Protein AF-M6VH12-F1 (afdb_monomer_lite)

Foldseek 3Di:
DDPVVVVVVVVVVVVVVVPDPDDDADDPVVLVVCCVVCVVDDSLRSVQVVCLVQFEAEDQLQLQDPADFAFDDDDPDAQAPDPPVRPPPDDNRSHHQWKWWAQFPRRRDTDIHGGHHDNPHLWYWHQDPVRHTFIDRNNGTRGGIDGHHDDPCPPDDPPDDPDPDDDDD

Organism: NCBI:txid1193059

Radius of gyration: 18.98 Å; chains: 1; bounding box: 43×38×65 Å

pLDDT: mean 79.26, std 18.39, range [38.28, 98.06]

Structure (mmCIF, N/CA/C/O backbone):
data_AF-M6VH12-F1
#
_entry.id   AF-M6VH12-F1
#
loop_
_atom_site.group_PDB
_atom_site.id
_atom_site.type_symbol
_atom_site.label_atom_id
_atom_site.label_alt_id
_atom_site.label_comp_id
_atom_site.label_asym_id
_atom_site.label_entity_id
_atom_site.label_seq_id
_atom_site.pdbx_PDB_ins_code
_atom_site.Cartn_x
_atom_site.Cartn_y
_atom_site.Cartn_z
_atom_site.occupancy
_atom_site.B_iso_or_equiv
_atom_site.auth_seq_id
_atom_site.auth_comp_id
_atom_site.auth_asym_id
_atom_site.auth_atom_id
_atom_site.pdbx_PDB_model_num
ATOM 1 N N . MET A 1 1 ? -8.855 -16.882 5.731 1.00 55.88 1 MET A N 1
ATOM 2 C CA . MET A 1 1 ? -10.061 -16.059 5.493 1.00 55.88 1 MET A CA 1
ATOM 3 C C . MET A 1 1 ? -11.184 -17.008 5.130 1.00 55.88 1 MET A C 1
ATOM 5 O O . MET A 1 1 ? -11.019 -17.754 4.174 1.00 55.88 1 MET A O 1
ATOM 9 N N . THR A 1 2 ? -12.248 -17.083 5.927 1.00 75.38 2 THR A N 1
ATOM 10 C CA . THR A 1 2 ? -13.373 -17.969 5.605 1.00 75.38 2 THR A CA 1
ATOM 11 C C . THR A 1 2 ? -14.287 -17.284 4.592 1.00 75.38 2 THR A C 1
ATOM 13 O O . THR A 1 2 ? -14.327 -16.053 4.504 1.00 75.38 2 THR A O 1
ATOM 16 N N . LEU A 1 3 ? -15.017 -18.082 3.813 1.00 64.75 3 LEU A N 1
ATOM 17 C CA . LEU A 1 3 ? -15.975 -17.590 2.820 1.00 64.75 3 LEU A CA 1
ATOM 18 C C . LEU A 1 3 ? -17.018 -16.657 3.466 1.00 64.75 3 LEU A C 1
ATOM 20 O O . LEU A 1 3 ? -17.399 -15.637 2.903 1.00 64.75 3 LEU A O 1
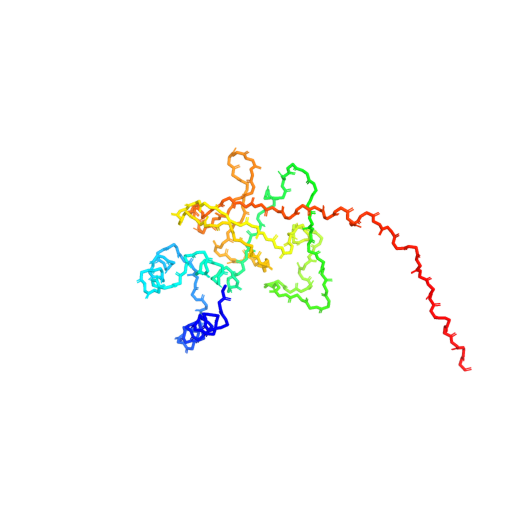ATOM 24 N N . GLU A 1 4 ? -17.401 -16.961 4.702 1.00 70.50 4 GLU A N 1
ATOM 25 C CA . GLU A 1 4 ? -18.339 -16.180 5.504 1.00 70.50 4 GLU A CA 1
ATOM 26 C C . GLU A 1 4 ? -17.799 -14.785 5.867 1.00 70.50 4 GLU A C 1
ATOM 28 O O . GLU A 1 4 ? -18.523 -13.794 5.763 1.00 70.50 4 GLU A O 1
ATOM 33 N N . THR A 1 5 ? -16.506 -14.666 6.201 1.00 71.00 5 THR A N 1
ATOM 34 C CA . THR A 1 5 ? -15.854 -13.362 6.419 1.00 71.00 5 THR A CA 1
ATOM 35 C C . THR A 1 5 ? -15.843 -12.525 5.140 1.00 71.00 5 THR A C 1
ATOM 37 O O . THR A 1 5 ? -16.108 -11.324 5.193 1.00 71.00 5 THR A O 1
ATOM 40 N N . PHE A 1 6 ? -15.588 -13.153 3.987 1.00 73.75 6 PHE A N 1
ATOM 41 C CA . PHE A 1 6 ? -15.604 -12.479 2.688 1.00 73.75 6 PHE A CA 1
ATOM 42 C C . PHE A 1 6 ? -17.006 -11.966 2.325 1.00 73.75 6 PHE A C 1
ATOM 44 O O . PHE A 1 6 ? -17.153 -10.798 1.972 1.00 73.75 6 PHE A O 1
ATOM 51 N N . TYR A 1 7 ? -18.050 -12.787 2.486 1.00 72.75 7 TYR A N 1
ATOM 52 C CA . TYR A 1 7 ? -19.431 -12.366 2.216 1.00 72.75 7 TYR A CA 1
ATOM 53 C C . TYR A 1 7 ? -19.900 -11.247 3.143 1.00 72.75 7 TYR A C 1
ATOM 55 O O . TYR A 1 7 ? -20.577 -10.323 2.694 1.00 72.75 7 TYR A O 1
ATOM 63 N N . LYS A 1 8 ? -19.517 -11.289 4.423 1.00 74.81 8 LYS A N 1
ATOM 64 C CA . LYS A 1 8 ? -19.871 -10.243 5.386 1.00 74.81 8 LYS A CA 1
ATOM 65 C C . LYS A 1 8 ? -19.210 -8.910 5.030 1.00 74.81 8 LYS A C 1
ATOM 67 O O . LYS A 1 8 ? -19.882 -7.883 5.052 1.00 74.81 8 LYS A O 1
ATOM 72 N N . LEU A 1 9 ? -17.935 -8.935 4.629 1.00 71.75 9 LEU A N 1
ATOM 73 C CA . LEU A 1 9 ? -17.232 -7.764 4.098 1.00 71.75 9 LEU A CA 1
ATOM 74 C C . LEU A 1 9 ? -17.907 -7.244 2.826 1.00 71.75 9 LEU A C 1
ATOM 76 O O . LEU A 1 9 ? -18.243 -6.066 2.756 1.00 71.75 9 LEU A O 1
ATOM 80 N N . LEU A 1 10 ? -18.187 -8.119 1.860 1.00 71.19 10 LEU A N 1
ATOM 81 C CA . LEU A 1 10 ? -18.842 -7.742 0.609 1.00 71.19 10 LEU A CA 1
ATOM 82 C C . LEU A 1 10 ? -20.212 -7.085 0.856 1.00 71.19 10 LEU A C 1
ATOM 84 O O . LEU A 1 10 ? -20.500 -6.046 0.274 1.00 71.19 10 LEU A O 1
ATOM 88 N N . GLN A 1 11 ? -21.031 -7.622 1.766 1.00 69.88 11 GLN A N 1
ATOM 89 C CA . GLN A 1 11 ? -22.325 -7.029 2.130 1.00 69.88 11 GLN A CA 1
ATOM 90 C C . GLN A 1 11 ? -22.202 -5.671 2.833 1.00 69.88 11 GLN A C 1
ATOM 92 O O . GLN A 1 11 ? -23.040 -4.799 2.608 1.00 69.88 11 GLN A O 1
ATOM 97 N N . ILE A 1 12 ? -21.182 -5.479 3.677 1.00 68.12 12 ILE A N 1
ATOM 98 C CA . ILE A 1 12 ? -20.896 -4.184 4.314 1.00 68.12 12 ILE A CA 1
ATOM 99 C C . ILE A 1 12 ? -20.566 -3.136 3.247 1.00 68.12 12 ILE A C 1
ATOM 101 O O . ILE A 1 12 ? -21.134 -2.046 3.269 1.00 68.12 12 ILE A O 1
ATOM 105 N N . PHE A 1 13 ? -19.700 -3.485 2.294 1.00 63.25 13 PHE A N 1
ATOM 106 C CA . PHE A 1 13 ? -19.298 -2.581 1.218 1.00 63.25 13 PHE A CA 1
ATOM 107 C C . PHE A 1 13 ? -20.446 -2.284 0.247 1.00 63.25 13 PHE A C 1
ATOM 109 O O . PHE A 1 13 ? -20.664 -1.121 -0.075 1.00 63.25 13 PHE A O 1
ATOM 116 N N . ILE A 1 14 ? -21.248 -3.287 -0.129 1.00 61.84 14 ILE A N 1
ATOM 117 C CA . ILE A 1 14 ? -22.453 -3.079 -0.950 1.00 61.84 14 ILE A CA 1
ATOM 118 C C . ILE A 1 14 ? -23.445 -2.158 -0.228 1.00 61.84 14 ILE A C 1
ATOM 120 O O . ILE A 1 14 ? -23.985 -1.242 -0.837 1.00 61.84 14 ILE A O 1
ATOM 124 N N . LYS A 1 15 ? -23.672 -2.338 1.082 1.00 56.66 15 LYS A N 1
ATOM 125 C CA . LYS A 1 15 ? -24.555 -1.438 1.846 1.00 56.66 15 LYS A CA 1
ATOM 126 C C . LYS A 1 15 ? -24.032 -0.003 1.926 1.00 56.66 15 LYS A C 1
ATOM 128 O O . LYS A 1 15 ? -24.854 0.901 1.989 1.00 56.66 15 LYS A O 1
ATOM 133 N N . MET A 1 16 ? -22.715 0.206 1.920 1.00 53.75 16 MET A N 1
ATOM 134 C CA . MET A 1 16 ? -22.120 1.545 1.834 1.00 53.75 16 MET A CA 1
ATOM 135 C C . MET A 1 16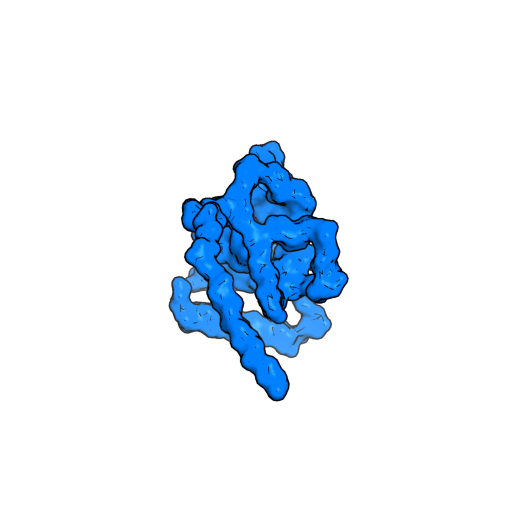 ? -22.264 2.162 0.433 1.00 53.75 16 MET A C 1
ATOM 137 O O . MET A 1 16 ? -22.502 3.361 0.337 1.00 53.75 16 MET A O 1
ATOM 141 N N . GLU A 1 17 ? -22.174 1.370 -0.643 1.00 51.06 17 GLU A N 1
ATOM 142 C CA . GLU A 1 17 ? -22.340 1.854 -2.028 1.00 51.06 17 GLU A CA 1
ATOM 143 C C . GLU A 1 17 ? -23.764 2.334 -2.348 1.00 51.06 17 GLU A C 1
ATOM 145 O O . GLU A 1 17 ? -23.937 3.216 -3.185 1.00 51.06 17 GLU A O 1
ATOM 150 N N . VAL A 1 18 ? -24.790 1.788 -1.686 1.00 53.25 18 VAL A N 1
ATOM 151 C CA . VAL A 1 18 ? -26.203 2.107 -1.977 1.00 53.25 18 VAL A CA 1
ATOM 152 C C . VAL A 1 18 ? -26.607 3.515 -1.501 1.00 53.25 18 VAL A C 1
ATOM 154 O O . VAL A 1 18 ? -27.637 4.026 -1.938 1.00 53.25 18 VAL A O 1
ATOM 157 N N . THR A 1 19 ? -25.812 4.172 -0.648 1.00 46.53 19 THR A N 1
ATOM 158 C CA . THR A 1 19 ? -26.178 5.464 -0.035 1.00 46.53 19 THR A CA 1
ATOM 159 C C . THR A 1 19 ? -25.470 6.708 -0.571 1.00 46.53 19 THR A C 1
ATOM 161 O O . THR A 1 19 ? -25.983 7.789 -0.316 1.00 46.53 19 THR A O 1
ATOM 164 N N . ASP A 1 20 ? -24.386 6.614 -1.347 1.00 42.53 20 ASP A N 1
ATOM 165 C CA . ASP A 1 20 ? -23.672 7.811 -1.825 1.00 42.53 20 ASP A CA 1
ATOM 166 C C . ASP A 1 20 ? -23.231 7.689 -3.288 1.00 42.53 20 ASP A C 1
ATOM 168 O O . ASP A 1 20 ? -22.402 6.859 -3.658 1.00 42.53 20 ASP A O 1
ATOM 172 N N . SER A 1 21 ? -23.729 8.588 -4.139 1.00 43.28 21 SER A N 1
ATOM 173 C CA . SER A 1 21 ? -23.370 8.705 -5.559 1.00 43.28 21 SER A CA 1
ATOM 174 C C . SER A 1 21 ? -21.971 9.301 -5.810 1.00 43.28 21 SER A C 1
ATOM 176 O O . SER A 1 21 ? -21.710 9.848 -6.879 1.00 43.28 21 SER A O 1
ATOM 178 N N . ILE A 1 22 ? -21.047 9.185 -4.853 1.00 51.78 22 ILE A N 1
ATOM 179 C CA . ILE A 1 22 ? -19.613 9.462 -4.999 1.00 51.78 22 ILE A CA 1
ATOM 180 C C . ILE A 1 22 ? -18.889 8.390 -4.182 1.00 51.78 22 ILE A C 1
ATOM 182 O O . ILE A 1 22 ? -19.092 8.297 -2.974 1.00 51.78 22 ILE A O 1
ATOM 186 N N . ARG A 1 23 ? -18.038 7.569 -4.817 1.00 59.56 23 ARG A N 1
ATOM 187 C CA . ARG A 1 23 ? -17.205 6.591 -4.095 1.00 59.56 23 ARG A CA 1
ATOM 188 C C . ARG A 1 23 ? -16.399 7.336 -3.028 1.00 59.56 23 ARG A C 1
ATOM 190 O O . ARG A 1 23 ? -15.497 8.095 -3.371 1.00 59.56 23 ARG A O 1
ATOM 197 N N . GLN A 1 24 ? -16.716 7.135 -1.749 1.00 75.31 24 GLN A N 1
ATOM 198 C CA . GLN A 1 24 ? -16.000 7.800 -0.663 1.00 75.31 24 GLN A CA 1
ATOM 199 C C . GLN A 1 24 ? -14.511 7.431 -0.735 1.00 75.31 24 GLN A C 1
ATOM 201 O O . GLN A 1 24 ? -14.155 6.243 -0.721 1.00 75.31 24 GLN A O 1
ATOM 206 N N . ASN A 1 25 ? -13.651 8.449 -0.834 1.00 86.50 25 ASN A N 1
ATOM 207 C CA . ASN A 1 25 ? -12.203 8.280 -0.776 1.00 86.50 25 ASN A CA 1
ATOM 208 C C . ASN A 1 25 ? -11.790 7.783 0.606 1.00 86.50 25 ASN A C 1
ATOM 210 O O . ASN A 1 25 ? -12.292 8.240 1.634 1.00 86.50 25 ASN A O 1
ATOM 214 N N . SER A 1 26 ? -10.856 6.844 0.614 1.00 93.50 26 SER A N 1
ATOM 215 C CA . SER A 1 26 ? -10.349 6.255 1.843 1.00 93.50 26 SER A CA 1
ATOM 216 C C . SER A 1 26 ? -9.444 7.218 2.597 1.00 93.50 26 SER A C 1
ATOM 218 O O . SER A 1 26 ? -8.666 7.964 2.003 1.00 93.50 26 SER A O 1
ATOM 220 N N . THR A 1 27 ? -9.526 7.170 3.923 1.00 96.69 27 THR A N 1
ATOM 221 C CA . THR A 1 27 ? -8.660 7.912 4.843 1.00 96.69 27 THR A CA 1
ATOM 222 C C . THR A 1 27 ? -8.210 6.989 5.968 1.00 96.69 27 THR A C 1
ATOM 224 O O . THR A 1 27 ? -8.844 5.969 6.241 1.00 96.69 27 THR A O 1
ATOM 227 N N . VAL A 1 28 ? -7.119 7.342 6.648 1.00 97.50 28 VAL A N 1
ATOM 228 C CA . VAL A 1 28 ? -6.635 6.564 7.801 1.00 97.50 28 VAL A CA 1
ATOM 229 C C . VAL A 1 28 ? -7.700 6.499 8.895 1.00 97.50 28 VAL A C 1
ATOM 231 O O . VAL A 1 28 ? -7.978 5.422 9.409 1.00 97.50 28 VAL A O 1
ATOM 234 N N . SER A 1 29 ? -8.377 7.615 9.176 1.00 96.56 29 SER A N 1
ATOM 235 C CA . SER A 1 29 ? -9.448 7.667 10.176 1.00 96.56 29 SER A CA 1
ATOM 236 C C . SER A 1 29 ? -10.628 6.756 9.836 1.00 96.56 29 SER A C 1
ATOM 238 O O . SER A 1 29 ? -11.200 6.151 10.742 1.00 96.56 29 SER A O 1
ATOM 240 N N . LEU A 1 30 ? -10.970 6.614 8.548 1.00 95.56 30 LEU A N 1
ATOM 241 C CA . LEU A 1 30 ? -11.987 5.659 8.106 1.00 95.56 30 LEU A CA 1
ATOM 242 C C . LEU A 1 30 ? -11.553 4.223 8.421 1.00 95.56 30 LEU A C 1
ATOM 244 O O . LEU A 1 30 ? -12.335 3.452 8.967 1.00 95.56 30 LEU A O 1
ATOM 248 N N . LEU A 1 31 ? -10.304 3.866 8.116 1.00 96.69 31 LEU A N 1
ATOM 249 C CA . LEU A 1 31 ? -9.767 2.533 8.394 1.00 96.69 31 LEU A CA 1
ATOM 250 C C . LEU A 1 31 ? -9.734 2.222 9.898 1.00 96.69 31 LEU A C 1
ATOM 252 O O . LEU A 1 31 ? -10.147 1.139 10.305 1.00 96.69 31 LEU A O 1
ATOM 256 N N . GLU A 1 32 ? -9.327 3.185 10.725 1.00 96.69 32 GLU A N 1
ATOM 257 C CA . GLU A 1 32 ? -9.362 3.070 12.189 1.00 96.69 32 GLU A CA 1
ATOM 258 C C . GLU A 1 32 ? -10.797 2.920 12.722 1.00 96.69 32 GLU A C 1
ATOM 260 O O . GLU A 1 32 ? -11.051 2.186 13.678 1.00 96.69 32 GLU A O 1
ATOM 265 N N . GLU A 1 33 ? -11.771 3.607 12.117 1.00 96.56 33 GLU A N 1
ATOM 266 C CA . GLU A 1 33 ? -13.183 3.415 12.450 1.00 96.56 33 GLU A CA 1
ATOM 267 C C . GLU A 1 33 ? -13.655 2.005 12.087 1.00 96.56 33 GLU A C 1
ATOM 269 O O . GLU A 1 33 ? -14.318 1.354 12.900 1.00 96.56 33 GLU A O 1
ATOM 274 N N . MET A 1 34 ? -13.282 1.508 10.905 1.00 95.12 34 MET A N 1
ATOM 275 C CA . MET A 1 34 ? -13.615 0.152 10.474 1.00 95.12 34 MET A CA 1
ATOM 276 C C . MET A 1 34 ? -13.002 -0.900 11.401 1.00 95.12 34 MET A C 1
ATOM 278 O O . MET A 1 34 ? -13.698 -1.844 11.769 1.00 95.12 34 MET A O 1
ATOM 282 N N . GLU A 1 35 ? -11.755 -0.723 11.840 1.00 95.25 35 GLU A N 1
ATOM 283 C CA . GLU A 1 35 ? -11.103 -1.597 12.824 1.00 95.25 35 GLU A CA 1
ATOM 284 C C . GLU A 1 35 ? -11.888 -1.639 14.144 1.00 95.25 35 GLU A C 1
ATOM 286 O O . GLU A 1 35 ? -12.242 -2.712 14.644 1.00 95.25 35 GLU A O 1
ATOM 291 N N . ARG A 1 36 ? -12.246 -0.464 14.685 1.00 95.81 36 ARG A N 1
ATOM 292 C CA . ARG A 1 36 ? -13.038 -0.362 15.924 1.00 95.81 36 ARG A CA 1
ATOM 293 C C . ARG A 1 36 ? -14.412 -1.010 15.788 1.00 95.81 36 ARG A C 1
ATOM 295 O O . ARG A 1 36 ? -14.889 -1.630 16.743 1.00 95.81 36 ARG A O 1
ATOM 302 N N . LYS A 1 37 ? -15.053 -0.843 14.630 1.00 95.12 37 LYS A N 1
ATOM 303 C CA . LYS A 1 37 ? -16.399 -1.350 14.340 1.00 95.12 37 LYS A CA 1
ATOM 304 C C . LYS A 1 37 ? -16.407 -2.857 14.093 1.00 95.12 37 LYS A C 1
ATOM 306 O O . LYS A 1 37 ? -17.316 -3.546 14.552 1.00 95.12 37 LYS A O 1
ATOM 311 N N . TYR A 1 38 ? -15.394 -3.384 13.410 1.00 93.38 38 TYR A N 1
ATOM 312 C CA . TYR A 1 38 ? -15.318 -4.778 12.977 1.00 93.38 38 TYR A CA 1
ATOM 313 C C . TYR A 1 38 ? -14.182 -5.541 13.663 1.00 93.38 38 TYR A C 1
ATOM 315 O O . TYR A 1 38 ? -13.400 -6.214 13.007 1.00 93.38 38 TYR A O 1
ATOM 323 N N . LYS A 1 39 ? -14.153 -5.536 15.001 1.00 91.12 39 LYS A N 1
ATOM 324 C CA . LYS A 1 39 ? -13.088 -6.150 15.830 1.00 91.12 39 LYS A CA 1
ATOM 325 C C . LYS A 1 39 ? -12.775 -7.632 15.570 1.00 91.12 39 LYS A C 1
ATOM 327 O O . LYS A 1 39 ? -11.749 -8.126 16.015 1.00 91.12 39 LYS A O 1
ATOM 332 N N . SER A 1 40 ? -13.683 -8.364 14.924 1.00 93.50 40 SER A N 1
ATOM 333 C CA . SER A 1 40 ? -13.475 -9.778 14.558 1.00 93.50 40 SER A CA 1
ATOM 334 C C . SER A 1 40 ? -12.729 -9.956 13.235 1.00 93.50 40 SER A C 1
ATOM 336 O O . SER A 1 40 ? -12.354 -11.075 12.888 1.00 93.50 40 SER A O 1
ATOM 338 N N . ILE A 1 41 ? -12.543 -8.872 12.483 1.00 94.94 41 ILE A N 1
ATOM 339 C CA . ILE A 1 41 ? -11.870 -8.862 11.195 1.00 94.94 41 ILE A CA 1
ATOM 340 C C . ILE A 1 41 ? -10.460 -8.312 11.417 1.00 94.94 41 ILE A C 1
ATOM 342 O O . ILE A 1 41 ? -10.325 -7.209 11.945 1.00 94.94 41 ILE A O 1
ATOM 346 N N . PRO A 1 42 ? -9.414 -9.050 11.017 1.00 96.88 42 PRO A N 1
ATOM 347 C CA . PRO A 1 42 ? -8.048 -8.558 11.104 1.00 96.88 42 PRO A CA 1
ATOM 348 C C . PRO A 1 42 ? -7.844 -7.274 10.296 1.00 96.88 42 PRO A C 1
ATOM 350 O O . PRO A 1 42 ? -8.425 -7.108 9.216 1.00 96.88 42 PRO A O 1
ATOM 353 N N . MET A 1 43 ? -6.994 -6.379 10.797 1.00 97.12 43 MET A N 1
ATOM 354 C CA . MET A 1 43 ? -6.805 -5.057 10.202 1.00 97.12 43 MET A CA 1
ATOM 355 C C . MET A 1 43 ? -6.264 -5.137 8.767 1.00 97.12 43 MET A C 1
ATOM 357 O O . MET A 1 43 ? -6.709 -4.414 7.877 1.00 97.12 43 MET A O 1
ATOM 361 N N . GLU A 1 44 ? -5.385 -6.093 8.486 1.00 97.75 44 GLU A N 1
ATOM 362 C CA . GLU A 1 44 ? -4.865 -6.356 7.149 1.00 97.75 44 GLU A CA 1
ATOM 363 C C . GLU A 1 44 ? -5.945 -6.782 6.148 1.00 97.75 44 GLU A C 1
ATOM 365 O O . GLU A 1 44 ? -5.850 -6.453 4.965 1.00 97.75 44 GLU A O 1
ATOM 370 N N . ALA A 1 45 ? -7.009 -7.453 6.605 1.00 97.06 45 ALA A N 1
ATOM 371 C CA . ALA A 1 45 ? -8.137 -7.810 5.752 1.00 97.06 45 ALA A CA 1
ATOM 372 C C . ALA A 1 45 ? -9.000 -6.583 5.422 1.00 97.06 45 ALA A C 1
ATOM 374 O O . ALA A 1 45 ? -9.458 -6.458 4.285 1.00 97.06 45 ALA A O 1
ATOM 375 N N . ILE A 1 46 ? -9.172 -5.661 6.377 1.00 97.25 46 ILE A N 1
ATOM 376 C CA . ILE A 1 46 ? -9.857 -4.375 6.165 1.00 97.25 46 ILE A CA 1
ATOM 377 C C . ILE A 1 46 ? -9.078 -3.536 5.146 1.00 97.25 46 ILE A C 1
ATOM 379 O O . ILE A 1 46 ? -9.642 -3.124 4.132 1.00 97.25 46 ILE A O 1
ATOM 383 N N . VAL A 1 47 ? -7.772 -3.348 5.367 1.00 97.50 47 VAL A N 1
ATOM 384 C CA . VAL A 1 47 ? -6.891 -2.586 4.467 1.00 97.50 47 VAL A CA 1
ATOM 385 C C . VAL A 1 47 ? -6.859 -3.206 3.071 1.00 97.50 47 VAL A C 1
ATOM 387 O O . VAL A 1 47 ? -7.036 -2.499 2.082 1.00 97.50 47 VAL A O 1
ATOM 390 N N . LYS A 1 48 ? -6.686 -4.530 2.969 1.00 97.44 48 LYS A N 1
ATOM 391 C CA . LYS A 1 48 ? -6.689 -5.239 1.683 1.00 97.44 48 LYS A CA 1
ATOM 392 C C . LYS A 1 48 ? -7.992 -5.026 0.925 1.00 97.44 48 LYS A C 1
ATOM 394 O O . LYS A 1 48 ? -7.957 -4.742 -0.269 1.00 97.44 48 LYS A O 1
ATOM 399 N N . GLN A 1 49 ? -9.130 -5.177 1.598 1.00 96.19 49 GLN A N 1
ATOM 400 C CA . GLN A 1 49 ? -10.428 -5.014 0.957 1.00 96.19 49 GLN A CA 1
ATOM 401 C C . GLN A 1 49 ? -10.624 -3.583 0.448 1.00 96.19 49 GLN A C 1
ATOM 403 O O . GLN A 1 49 ? -11.138 -3.384 -0.652 1.00 96.19 49 GLN A O 1
ATOM 408 N N . ASP A 1 50 ? -10.178 -2.594 1.216 1.00 96.25 50 ASP A N 1
ATOM 409 C CA . ASP A 1 50 ? -10.303 -1.196 0.833 1.00 96.25 50 ASP A CA 1
ATOM 410 C C . ASP A 1 50 ? -9.369 -0.809 -0.327 1.00 96.25 50 ASP A C 1
ATOM 412 O O . ASP A 1 50 ? -9.790 -0.132 -1.265 1.00 96.25 50 ASP A O 1
ATOM 416 N N . ILE A 1 51 ? -8.144 -1.345 -0.354 1.00 95.81 51 ILE A N 1
ATOM 417 C CA . ILE A 1 51 ? -7.231 -1.215 -1.500 1.00 95.81 51 ILE A CA 1
ATOM 418 C C . ILE A 1 51 ? -7.827 -1.862 -2.753 1.00 95.81 51 ILE A C 1
ATOM 420 O O . ILE A 1 51 ? -7.759 -1.280 -3.830 1.00 95.81 51 ILE A O 1
ATOM 424 N N . LEU A 1 52 ? -8.457 -3.035 -2.644 1.00 94.38 52 LEU A N 1
ATOM 425 C CA . LEU A 1 52 ? -9.123 -3.668 -3.790 1.00 94.38 52 LEU A CA 1
ATOM 426 C C . LEU A 1 52 ? -10.300 -2.832 -4.314 1.00 94.38 52 LEU A C 1
ATOM 428 O O . LEU A 1 52 ? -10.632 -2.913 -5.496 1.00 94.38 52 LEU A O 1
ATOM 432 N N . ARG A 1 53 ? -10.931 -2.025 -3.459 1.00 92.81 53 ARG A N 1
ATOM 433 C CA . ARG A 1 53 ? -12.007 -1.110 -3.850 1.00 92.81 53 ARG A CA 1
ATOM 434 C C . ARG A 1 53 ? -11.481 0.161 -4.521 1.00 92.81 53 ARG A C 1
ATOM 436 O O . ARG A 1 53 ? -12.090 0.624 -5.480 1.00 92.81 53 ARG A O 1
ATOM 443 N N . GLN A 1 54 ? -10.385 0.723 -4.012 1.00 93.12 54 GLN A N 1
ATOM 444 C CA . GLN A 1 54 ? -9.831 1.998 -4.483 1.00 93.12 54 GLN A CA 1
ATOM 445 C C . GLN A 1 54 ? -8.791 1.854 -5.596 1.00 93.12 54 GLN A C 1
ATOM 447 O O . GLN A 1 54 ? -8.549 2.801 -6.338 1.00 93.12 54 GLN A O 1
ATOM 452 N N . GLY A 1 55 ? -8.141 0.701 -5.709 1.00 93.44 55 GLY A N 1
ATOM 453 C CA . GLY A 1 55 ? -6.931 0.533 -6.503 1.00 93.44 55 GLY A CA 1
ATOM 454 C C . GLY A 1 55 ? -5.708 1.222 -5.894 1.00 93.44 55 GLY A C 1
ATOM 455 O O . GLY A 1 55 ? -5.737 1.713 -4.766 1.00 93.44 55 GLY A O 1
ATOM 456 N N . ILE A 1 56 ? -4.610 1.252 -6.646 1.00 94.56 56 ILE A N 1
ATOM 457 C CA . ILE A 1 56 ? -3.306 1.772 -6.222 1.00 94.56 56 ILE A CA 1
ATOM 458 C C . ILE A 1 56 ? -2.746 2.681 -7.314 1.00 94.56 56 ILE A C 1
ATOM 460 O O . ILE A 1 56 ? -2.738 2.318 -8.490 1.00 94.56 56 ILE A O 1
ATOM 464 N N . HIS A 1 57 ? -2.215 3.832 -6.912 1.00 93.88 57 HIS A N 1
ATOM 465 C CA . HIS A 1 57 ? -1.391 4.676 -7.763 1.00 93.88 57 HIS A CA 1
ATOM 466 C C . HIS A 1 57 ? 0.089 4.351 -7.520 1.00 93.88 57 HIS A C 1
ATOM 468 O O . HIS A 1 57 ? 0.653 4.684 -6.476 1.00 93.88 57 HIS A O 1
ATOM 474 N N . PHE A 1 58 ? 0.740 3.706 -8.485 1.00 92.75 58 PHE A N 1
ATOM 475 C CA . PHE A 1 58 ? 2.189 3.516 -8.461 1.00 92.75 58 PHE A CA 1
ATOM 476 C C . PHE A 1 58 ? 2.893 4.748 -9.028 1.00 92.75 58 PHE A C 1
ATOM 478 O O . PHE A 1 58 ? 2.723 5.077 -10.201 1.00 92.75 58 PHE A O 1
ATOM 485 N N . LEU A 1 59 ? 3.702 5.423 -8.211 1.00 91.50 59 LEU A N 1
ATOM 486 C CA . LEU A 1 59 ? 4.583 6.475 -8.711 1.00 91.50 59 LEU A CA 1
ATOM 487 C C . LEU A 1 59 ? 5.791 5.850 -9.416 1.00 91.50 59 LEU A C 1
ATOM 489 O O . LEU A 1 59 ? 6.211 4.740 -9.088 1.00 91.50 59 LEU A O 1
ATOM 493 N N . LYS A 1 60 ? 6.362 6.552 -10.399 1.00 87.94 60 LYS A N 1
ATOM 494 C CA . LYS A 1 60 ? 7.416 5.998 -11.270 1.00 87.94 60 LYS A CA 1
ATOM 495 C C . LYS A 1 60 ? 8.628 5.505 -10.474 1.00 87.94 60 LYS A C 1
ATOM 497 O O . LYS A 1 60 ? 9.157 4.440 -10.777 1.00 87.94 60 LYS A O 1
ATOM 502 N N . GLU A 1 61 ? 9.014 6.241 -9.438 1.00 87.62 61 GLU A N 1
ATOM 503 C CA . GLU A 1 61 ? 10.133 5.927 -8.550 1.00 87.62 61 GLU A CA 1
ATOM 504 C C . GLU A 1 61 ? 9.937 4.634 -7.746 1.00 87.62 61 GLU A C 1
ATOM 506 O O . GLU A 1 61 ? 10.914 4.037 -7.297 1.00 87.62 61 GLU A O 1
ATOM 511 N N . ALA A 1 62 ? 8.697 4.156 -7.579 1.00 87.50 62 ALA A N 1
ATOM 512 C CA . ALA A 1 62 ? 8.423 2.898 -6.888 1.00 87.50 62 ALA A CA 1
ATOM 513 C C . ALA A 1 62 ? 9.019 1.683 -7.610 1.00 87.50 62 ALA A C 1
ATOM 515 O O . ALA A 1 62 ? 9.218 0.638 -6.995 1.00 87.50 62 ALA A O 1
ATOM 516 N N . PHE A 1 63 ? 9.296 1.808 -8.910 1.00 86.25 63 PHE A N 1
ATOM 517 C CA . PHE A 1 63 ? 9.847 0.733 -9.728 1.00 86.25 63 PHE A CA 1
ATOM 518 C C . PHE A 1 63 ? 11.377 0.694 -9.737 1.00 86.25 63 PHE A C 1
ATOM 520 O O . PHE A 1 63 ? 11.946 -0.259 -10.273 1.00 86.25 63 PHE A O 1
ATOM 527 N N . ASP A 1 64 ? 12.041 1.677 -9.123 1.00 83.94 64 ASP A N 1
ATOM 528 C CA . ASP A 1 64 ? 13.501 1.769 -9.037 1.00 83.94 64 ASP A CA 1
ATOM 529 C C . ASP A 1 64 ? 14.045 0.898 -7.895 1.00 83.94 64 ASP A C 1
ATOM 531 O O . ASP A 1 64 ? 14.723 1.383 -6.980 1.00 83.94 64 ASP A O 1
ATOM 535 N N . VAL A 1 65 ? 13.706 -0.391 -7.945 1.00 78.81 65 VAL A N 1
ATOM 536 C CA . VAL A 1 65 ? 14.100 -1.418 -6.976 1.00 78.81 65 VAL A CA 1
ATOM 537 C C . VAL A 1 65 ? 15.305 -2.214 -7.467 1.00 78.81 65 VAL A C 1
ATOM 539 O O . VAL A 1 65 ? 15.508 -2.418 -8.666 1.00 78.81 65 VAL A O 1
ATOM 542 N N . THR A 1 66 ? 16.106 -2.717 -6.531 1.00 65.44 66 THR A N 1
ATOM 543 C CA . THR A 1 66 ? 17.239 -3.588 -6.854 1.00 65.44 66 THR A CA 1
ATOM 544 C C . THR A 1 66 ? 16.736 -4.981 -7.238 1.00 65.44 66 THR A C 1
ATOM 546 O O . THR A 1 66 ? 16.378 -5.779 -6.378 1.00 65.44 66 THR A O 1
ATOM 549 N N . GLY A 1 67 ? 16.739 -5.296 -8.535 1.00 67.06 67 GLY A N 1
ATOM 550 C CA . GLY A 1 67 ? 16.440 -6.636 -9.050 1.00 67.06 67 GLY A CA 1
ATOM 551 C C . GLY A 1 67 ? 15.255 -6.688 -10.013 1.00 67.06 67 GLY A C 1
ATOM 552 O O . GLY A 1 67 ? 14.587 -5.695 -10.279 1.00 67.06 67 GLY A O 1
ATOM 553 N N . LYS A 1 68 ? 15.015 -7.874 -10.584 1.00 76.12 68 LYS A N 1
ATOM 554 C CA . LYS A 1 68 ? 13.874 -8.122 -11.473 1.00 76.12 68 LYS A CA 1
ATOM 555 C C . LYS A 1 68 ? 12.726 -8.746 -10.684 1.00 76.12 68 LYS A C 1
ATOM 557 O O . LYS A 1 68 ? 12.944 -9.701 -9.941 1.00 76.12 68 LYS A O 1
ATOM 562 N N . TYR A 1 69 ? 11.516 -8.265 -10.920 1.00 82.00 69 TYR A N 1
ATOM 563 C CA . TYR A 1 69 ? 10.278 -8.786 -10.346 1.00 82.00 69 TYR A CA 1
ATOM 564 C C . TYR A 1 69 ? 9.286 -9.116 -11.465 1.00 82.00 69 TYR A C 1
ATOM 566 O O . TYR A 1 69 ? 9.503 -8.752 -12.625 1.00 82.00 69 TYR A O 1
ATOM 574 N N . LYS A 1 70 ? 8.224 -9.853 -11.132 1.00 78.31 70 LYS A N 1
ATOM 575 C CA . LYS A 1 70 ? 7.181 -10.199 -12.102 1.00 78.31 70 LYS A CA 1
ATOM 576 C C . LYS A 1 70 ? 6.238 -9.004 -12.314 1.00 78.31 70 LYS A C 1
ATOM 578 O O . LYS A 1 70 ? 5.577 -8.576 -11.371 1.00 78.31 70 LYS A O 1
ATOM 583 N N . THR A 1 71 ? 6.172 -8.493 -13.541 1.00 80.31 71 THR A N 1
ATOM 584 C CA . THR A 1 71 ? 5.188 -7.483 -13.971 1.00 80.31 71 THR A CA 1
ATOM 585 C C . THR A 1 71 ? 3.850 -8.133 -14.327 1.00 80.31 71 THR A C 1
ATOM 587 O O . THR A 1 71 ? 3.760 -9.358 -14.437 1.00 80.31 71 THR A O 1
ATOM 590 N N . LYS A 1 72 ? 2.808 -7.318 -14.499 1.00 74.94 72 LYS A N 1
ATOM 591 C CA . LYS A 1 72 ? 1.470 -7.774 -14.885 1.00 74.94 72 LYS A CA 1
ATOM 592 C C . LYS A 1 72 ? 1.465 -8.484 -16.246 1.00 74.94 72 LYS A C 1
ATOM 594 O O . LYS A 1 72 ? 2.051 -7.982 -17.205 1.00 74.94 72 LYS A O 1
ATOM 599 N N . ASP A 1 73 ? 0.758 -9.611 -16.331 1.00 67.62 73 ASP A N 1
ATOM 600 C CA . ASP A 1 73 ? 0.430 -10.276 -17.596 1.00 67.62 73 ASP A CA 1
ATOM 601 C C . ASP A 1 73 ? -0.955 -9.762 -18.029 1.00 67.62 73 ASP A C 1
ATOM 603 O O . ASP A 1 73 ? -1.978 -10.178 -17.486 1.00 67.62 73 ASP A O 1
ATOM 607 N N . TYR A 1 74 ? -1.013 -8.805 -18.958 1.00 64.62 74 TYR A N 1
ATOM 608 C CA . TYR A 1 74 ? -2.291 -8.241 -19.404 1.00 64.62 74 TYR A CA 1
ATOM 609 C C . TYR A 1 74 ? -3.061 -9.260 -20.261 1.00 64.62 74 TYR A C 1
ATOM 611 O O . TYR A 1 74 ? -2.741 -9.486 -21.427 1.00 64.62 74 TYR A O 1
ATOM 619 N N . PHE A 1 75 ? -4.082 -9.888 -19.674 1.00 63.47 75 PHE A N 1
ATOM 620 C CA . PHE A 1 75 ? -5.044 -10.739 -20.379 1.00 63.47 75 PHE A CA 1
ATOM 621 C C . PHE A 1 75 ? -6.151 -9.904 -21.047 1.00 63.47 75 PHE A C 1
ATOM 623 O O . PHE A 1 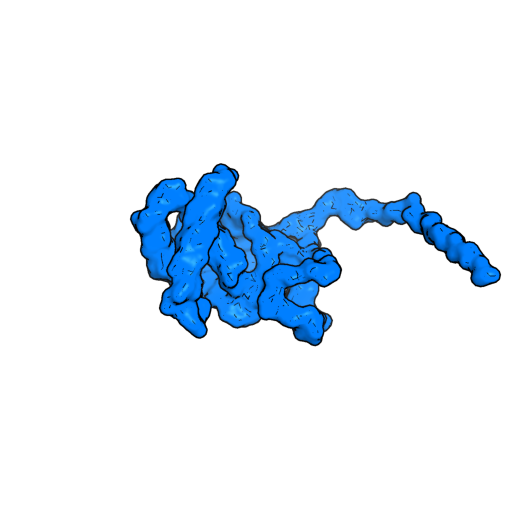75 ? -6.296 -8.710 -20.797 1.00 63.47 75 PHE A O 1
ATOM 630 N N . ILE A 1 76 ? -6.995 -10.565 -21.850 1.00 58.88 76 ILE A N 1
ATOM 631 C CA . ILE A 1 76 ? -8.205 -10.003 -22.489 1.00 58.88 76 ILE A CA 1
ATOM 632 C C . ILE A 1 76 ? -9.194 -9.327 -21.511 1.00 58.88 76 ILE A C 1
ATOM 634 O O . ILE A 1 76 ? -10.094 -8.619 -21.956 1.00 58.88 76 ILE A O 1
ATOM 638 N N . PHE A 1 77 ? -9.020 -9.512 -20.195 1.00 58.03 77 PHE A N 1
ATOM 639 C CA . PHE A 1 77 ? -9.733 -8.797 -19.136 1.00 58.03 77 PHE A CA 1
ATOM 640 C C . PHE A 1 77 ? -8.730 -8.254 -18.107 1.00 58.03 77 PHE A C 1
ATOM 642 O O . PHE A 1 77 ? -7.915 -9.014 -17.584 1.00 58.03 77 PHE A O 1
ATOM 649 N N . SER A 1 78 ? -8.821 -6.960 -17.783 1.00 63.53 78 SER A N 1
ATOM 650 C CA . SER A 1 78 ? -8.109 -6.342 -16.656 1.00 63.53 78 SER A CA 1
ATOM 651 C C . SER A 1 78 ? -9.109 -5.797 -15.635 1.00 63.53 78 SER A C 1
ATOM 653 O O . SER A 1 78 ? -10.181 -5.318 -16.001 1.00 63.53 78 SER A O 1
ATOM 655 N N . PHE A 1 79 ? -8.744 -5.860 -14.352 1.00 72.19 79 PHE A N 1
ATOM 656 C CA . PHE A 1 79 ? -9.477 -5.232 -13.245 1.00 72.19 79 PHE A CA 1
ATOM 657 C C . PHE A 1 79 ? -8.967 -3.822 -12.910 1.00 72.19 79 PHE A C 1
ATOM 659 O O . PHE A 1 79 ? -9.374 -3.253 -11.896 1.00 72.19 79 PHE A O 1
ATOM 666 N N . ASP A 1 80 ? -8.049 -3.278 -13.713 1.00 75.25 80 ASP A N 1
ATOM 667 C CA . ASP A 1 80 ? -7.513 -1.936 -13.502 1.00 75.25 80 ASP A CA 1
ATOM 668 C C . ASP A 1 80 ? -8.580 -0.869 -13.756 1.00 75.25 80 ASP A C 1
ATOM 670 O O . ASP A 1 80 ? -9.453 -1.010 -14.612 1.00 75.25 80 ASP A O 1
ATOM 674 N N . HIS A 1 81 ? -8.483 0.236 -13.024 1.00 69.94 81 HIS A N 1
ATOM 675 C CA . HIS A 1 81 ? -9.349 1.402 -13.190 1.00 69.94 81 HIS A CA 1
ATOM 676 C C . HIS A 1 81 ? -8.793 2.381 -14.238 1.00 69.94 81 HIS A C 1
ATOM 678 O O . HIS A 1 81 ? -9.044 3.581 -14.158 1.00 69.94 81 HIS A O 1
ATOM 684 N N . ILE A 1 82 ? -8.037 1.862 -15.208 1.00 68.06 82 ILE A N 1
ATOM 685 C CA . ILE A 1 82 ? -7.508 2.584 -16.365 1.00 68.06 82 ILE A CA 1
ATOM 686 C C . ILE A 1 82 ? -8.071 1.895 -17.617 1.00 68.06 82 ILE A C 1
ATOM 688 O O . ILE A 1 82 ? -7.955 0.670 -17.729 1.00 68.06 82 ILE A O 1
ATOM 692 N N . PRO A 1 83 ? -8.692 2.628 -18.557 1.00 63.22 83 PRO A N 1
ATOM 693 C CA . PRO A 1 83 ? -9.092 2.068 -19.843 1.00 63.22 83 PRO A CA 1
ATOM 694 C C . PRO A 1 83 ? -7.893 1.456 -20.580 1.00 63.22 83 PRO A C 1
ATOM 696 O O . PRO A 1 83 ? -6.824 2.054 -20.618 1.00 63.22 83 PRO A O 1
ATOM 699 N N . LEU A 1 84 ? -8.073 0.304 -21.238 1.00 60.22 84 LEU A N 1
ATOM 700 C CA . LEU A 1 84 ? -7.013 -0.359 -22.024 1.00 60.22 84 LEU A CA 1
ATOM 701 C C . LEU A 1 84 ? -6.348 0.574 -23.054 1.00 60.22 84 LEU A C 1
ATOM 703 O O . LEU A 1 84 ? -5.154 0.458 -23.302 1.00 60.22 84 LEU A O 1
ATOM 707 N N . SER A 1 85 ? -7.103 1.519 -23.623 1.00 55.28 85 SER A N 1
ATOM 708 C CA . SER A 1 85 ? -6.610 2.531 -24.570 1.00 55.28 85 SER A CA 1
ATOM 709 C C . SER A 1 85 ? -5.658 3.561 -23.954 1.00 55.28 85 SER A C 1
ATOM 711 O O . SER A 1 85 ? -4.945 4.240 -24.685 1.00 55.28 85 SER A O 1
ATOM 713 N N . GLU A 1 86 ? -5.671 3.697 -22.628 1.00 58.94 86 GLU A N 1
ATOM 714 C CA . GLU A 1 86 ? -4.839 4.624 -21.852 1.00 58.94 86 GLU A CA 1
ATOM 715 C C . GLU A 1 86 ? -3.661 3.919 -21.167 1.00 58.94 86 GLU A C 1
ATOM 717 O O . GLU A 1 86 ? -2.814 4.588 -20.575 1.00 58.94 86 GLU A O 1
ATOM 722 N N . ILE A 1 87 ? -3.554 2.588 -21.298 1.00 60.53 87 ILE A N 1
ATOM 723 C CA . ILE A 1 87 ? -2.353 1.823 -20.940 1.00 60.53 87 ILE A CA 1
ATOM 724 C C . ILE A 1 87 ? -1.284 2.119 -22.005 1.00 60.53 87 ILE A C 1
ATOM 726 O O . ILE A 1 87 ? -0.998 1.319 -22.893 1.00 60.53 87 ILE A O 1
ATOM 730 N N . GLY A 1 88 ? -0.748 3.338 -21.973 1.00 49.44 88 GLY A N 1
ATOM 731 C CA . GLY A 1 88 ? 0.352 3.772 -22.824 1.00 49.44 88 GLY A CA 1
ATOM 732 C C . GLY A 1 88 ? 1.673 3.134 -22.398 1.00 49.44 8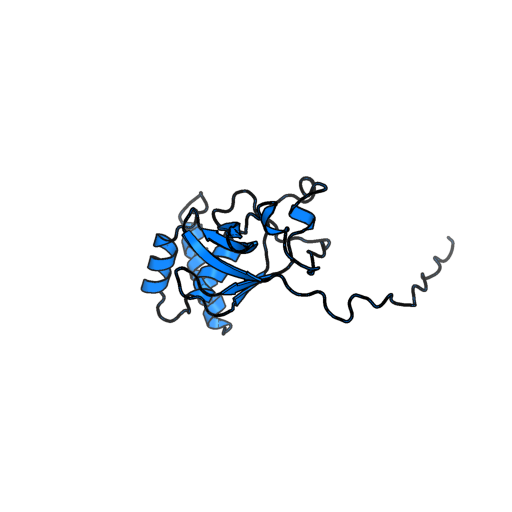8 GLY A C 1
ATOM 733 O O . GLY A 1 88 ? 1.844 2.723 -21.249 1.00 49.44 88 GLY A O 1
ATOM 734 N N . GLU A 1 89 ? 2.630 3.072 -23.327 1.00 47.16 89 GLU A N 1
ATOM 735 C CA . GLU A 1 89 ? 4.007 2.629 -23.077 1.00 47.16 89 GLU A CA 1
ATOM 736 C C . GLU A 1 89 ? 4.614 3.403 -21.887 1.00 47.16 89 GLU A C 1
ATOM 738 O O . GLU A 1 89 ? 5.024 4.558 -22.009 1.00 47.16 89 GLU A O 1
ATOM 743 N N . GLY A 1 90 ? 4.619 2.803 -20.691 1.00 55.09 90 GLY A N 1
ATOM 744 C CA . GLY A 1 90 ? 4.883 3.561 -19.470 1.00 55.09 90 GLY A CA 1
ATOM 745 C C . GLY A 1 90 ? 4.810 2.770 -18.163 1.00 55.09 90 GLY A C 1
ATOM 746 O O . GLY A 1 90 ? 4.938 1.547 -18.133 1.00 55.09 90 GLY A O 1
ATOM 747 N N . ALA A 1 91 ? 4.671 3.502 -17.052 1.00 51.88 91 ALA A N 1
ATOM 748 C CA . ALA A 1 91 ? 4.789 2.988 -15.683 1.00 51.88 91 ALA A CA 1
ATOM 749 C C . ALA A 1 91 ? 3.741 1.908 -15.345 1.00 51.88 91 ALA A C 1
ATOM 751 O O . ALA A 1 91 ? 4.030 1.004 -14.565 1.00 51.88 91 ALA A O 1
ATOM 752 N N . ASP A 1 92 ? 2.578 1.940 -15.999 1.00 58.84 92 ASP A N 1
ATOM 753 C CA . ASP A 1 92 ? 1.505 0.961 -15.809 1.00 58.84 92 ASP A CA 1
ATOM 754 C C . ASP A 1 92 ? 1.904 -0.450 -16.268 1.00 58.84 92 ASP A C 1
ATOM 756 O O . ASP A 1 92 ? 1.490 -1.442 -15.669 1.00 58.84 92 ASP A O 1
ATOM 760 N N . VAL A 1 93 ? 2.799 -0.573 -17.256 1.00 61.19 93 VAL A N 1
ATOM 761 C CA . VAL A 1 93 ? 3.335 -1.872 -17.715 1.00 61.19 93 VAL A CA 1
ATOM 762 C C . VAL A 1 93 ? 4.300 -2.482 -16.688 1.00 61.19 93 VAL A C 1
ATOM 764 O O . VAL A 1 93 ? 4.531 -3.690 -16.676 1.00 61.19 93 VAL A O 1
ATOM 767 N N . LYS A 1 94 ? 4.866 -1.655 -15.800 1.00 73.19 94 LYS A N 1
ATOM 768 C CA . LYS A 1 94 ? 5.801 -2.093 -14.758 1.00 73.19 94 LYS A CA 1
ATOM 769 C C . LYS A 1 94 ? 5.108 -2.497 -13.460 1.00 73.19 94 LYS A C 1
ATOM 771 O O . LYS A 1 94 ? 5.759 -3.105 -12.622 1.00 73.19 94 LYS A O 1
ATOM 776 N N . ALA A 1 95 ? 3.821 -2.204 -13.272 1.00 82.56 95 ALA A N 1
ATOM 777 C CA . ALA A 1 95 ? 3.113 -2.633 -12.069 1.00 82.56 95 ALA A CA 1
ATOM 778 C C . ALA A 1 95 ? 3.135 -4.172 -11.941 1.00 82.56 95 ALA A C 1
ATOM 780 O O . ALA A 1 95 ? 2.919 -4.874 -12.936 1.00 82.56 95 ALA A O 1
ATOM 781 N N . PRO A 1 96 ? 3.417 -4.731 -10.751 1.00 86.44 96 PRO A N 1
ATOM 782 C CA . PRO A 1 96 ? 3.305 -6.168 -10.532 1.00 86.44 96 PRO A CA 1
ATOM 783 C C . PRO A 1 96 ? 1.831 -6.583 -10.438 1.00 86.44 96 PRO A C 1
ATOM 785 O O . PRO A 1 96 ? 0.986 -5.773 -10.070 1.00 86.44 96 PRO A O 1
ATOM 788 N N . GLU A 1 97 ? 1.520 -7.852 -10.712 1.00 87.75 97 GLU A N 1
ATOM 789 C CA . GLU A 1 97 ? 0.161 -8.417 -10.550 1.00 87.75 97 GLU A CA 1
ATOM 790 C C . GLU A 1 97 ? -0.312 -8.401 -9.086 1.00 87.75 97 GLU A C 1
ATOM 792 O O . GLU A 1 97 ? -1.490 -8.222 -8.775 1.00 87.75 97 GLU A O 1
ATOM 797 N N . GLU A 1 98 ? 0.629 -8.578 -8.166 1.00 92.06 98 GLU A N 1
ATOM 798 C CA . GLU A 1 98 ? 0.394 -8.560 -6.732 1.00 92.06 98 GLU A CA 1
ATOM 799 C C . GLU A 1 98 ? 1.557 -7.888 -6.010 1.00 92.06 98 GLU A C 1
ATOM 801 O O . GLU A 1 98 ? 2.687 -7.856 -6.495 1.00 92.06 98 GLU A O 1
ATOM 806 N N . ILE A 1 99 ? 1.272 -7.363 -4.827 1.00 95.19 99 ILE A N 1
ATOM 807 C CA . ILE A 1 99 ? 2.265 -6.851 -3.891 1.00 95.19 99 ILE A CA 1
ATOM 808 C C . ILE A 1 99 ? 2.074 -7.517 -2.537 1.00 95.19 99 ILE A C 1
ATOM 810 O O . ILE A 1 99 ? 0.957 -7.890 -2.175 1.00 95.19 99 ILE A O 1
ATOM 814 N N . LYS A 1 100 ? 3.146 -7.629 -1.755 1.00 97.25 100 LYS A N 1
ATOM 815 C CA . LYS A 1 100 ? 3.048 -7.987 -0.337 1.00 97.25 100 LYS A CA 1
ATOM 816 C C . LYS A 1 100 ? 3.270 -6.743 0.509 1.00 97.25 100 LYS A C 1
ATOM 818 O O . LYS A 1 100 ? 4.255 -6.044 0.303 1.00 97.25 100 LYS A O 1
ATOM 823 N N . VAL A 1 101 ? 2.366 -6.480 1.448 1.00 97.75 101 VAL A N 1
ATOM 824 C CA . VAL A 1 101 ? 2.429 -5.331 2.362 1.00 97.75 101 VAL A CA 1
ATOM 825 C C . VAL A 1 101 ? 2.594 -5.821 3.797 1.00 97.75 101 VAL A C 1
ATOM 827 O O . VAL A 1 101 ? 1.956 -6.801 4.183 1.00 97.75 101 VAL A O 1
ATOM 830 N N . SER A 1 102 ? 3.445 -5.162 4.587 1.00 98.00 102 SER A N 1
ATOM 831 C CA . SER A 1 102 ? 3.638 -5.475 6.012 1.00 98.00 102 SER A CA 1
ATOM 832 C C . SER A 1 102 ? 4.093 -4.264 6.840 1.00 98.00 102 SER A C 1
ATOM 834 O O . SER A 1 102 ? 4.677 -3.317 6.309 1.00 98.00 102 SER A O 1
ATOM 836 N N . GLY A 1 103 ? 3.854 -4.301 8.153 1.00 97.19 103 GLY A N 1
ATOM 837 C CA . GLY A 1 103 ? 4.279 -3.269 9.103 1.00 97.19 103 GLY A CA 1
ATOM 838 C C . GLY A 1 103 ? 3.452 -1.980 9.032 1.00 97.19 103 GLY A C 1
ATOM 839 O O . GLY A 1 103 ? 2.233 -2.025 8.880 1.00 97.19 103 GLY A O 1
ATOM 840 N N . GLY A 1 104 ? 4.124 -0.833 9.179 1.00 96.50 104 GLY A N 1
ATOM 841 C CA . GLY A 1 104 ? 3.532 0.508 9.076 1.00 96.50 104 GLY A CA 1
ATOM 842 C C . GLY A 1 104 ? 2.547 0.881 10.188 1.00 96.50 104 GLY A C 1
ATOM 843 O O . GLY A 1 104 ? 2.562 0.278 11.259 1.00 96.50 104 GLY A O 1
ATOM 844 N N . HIS A 1 105 ? 1.711 1.899 9.933 1.00 97.25 105 HIS A N 1
ATOM 845 C CA . HIS A 1 105 ? 0.787 2.504 10.914 1.00 97.25 105 HIS A CA 1
ATOM 846 C C . HIS A 1 105 ? -0.052 1.482 11.691 1.00 97.25 105 HIS A C 1
ATOM 848 O O . HIS A 1 105 ? -0.194 1.589 12.903 1.00 97.25 105 HIS A O 1
ATOM 854 N N . PHE A 1 106 ? -0.554 0.457 11.002 1.00 97.12 106 PHE A N 1
ATOM 855 C CA . PHE A 1 106 ? -1.407 -0.579 11.590 1.00 97.12 106 PHE A CA 1
ATOM 856 C C . PHE A 1 106 ? -0.650 -1.848 12.007 1.00 97.12 106 PHE A C 1
ATOM 858 O O . PHE A 1 106 ? -1.280 -2.829 12.388 1.00 97.12 106 PHE A O 1
ATOM 865 N N . SER A 1 107 ? 0.687 -1.867 11.917 1.00 97.50 107 SER A N 1
ATOM 866 C CA . SER A 1 107 ? 1.508 -3.057 12.201 1.00 97.50 107 SER A CA 1
ATOM 867 C C . SER A 1 107 ? 1.022 -4.307 11.449 1.00 97.50 107 SER A C 1
ATOM 869 O O . SER A 1 107 ? 0.875 -5.386 12.021 1.00 97.50 107 SER A O 1
ATOM 871 N N . LEU A 1 108 ? 0.749 -4.144 10.151 1.00 97.88 108 LEU A N 1
ATOM 872 C CA . LEU A 1 108 ? 0.124 -5.160 9.308 1.00 97.88 108 LEU A CA 1
ATOM 873 C C . LEU A 1 108 ? 0.951 -6.447 9.262 1.00 97.88 108 LEU A C 1
ATOM 875 O O . LEU A 1 108 ? 2.158 -6.418 8.996 1.00 97.88 108 LEU A O 1
ATOM 879 N N . LEU A 1 109 ? 0.285 -7.590 9.427 1.00 97.94 109 LEU A N 1
ATOM 880 C CA . LEU A 1 109 ? 0.888 -8.878 9.099 1.00 97.94 109 LEU A CA 1
ATOM 881 C C . LEU A 1 109 ? 1.126 -8.978 7.581 1.00 97.94 109 LEU A C 1
ATOM 883 O O . LEU A 1 109 ? 0.353 -8.403 6.806 1.00 97.94 109 LEU A O 1
ATOM 887 N N . PRO A 1 110 ? 2.161 -9.717 7.132 1.00 97.94 110 PRO A N 1
ATOM 888 C CA . PRO A 1 110 ? 2.466 -9.867 5.713 1.00 97.94 110 PRO A CA 1
ATOM 889 C C . PRO A 1 110 ? 1.255 -10.320 4.894 1.00 97.94 110 PRO A C 1
ATOM 891 O O . PRO A 1 110 ? 0.768 -11.441 5.039 1.00 97.94 110 PRO A O 1
ATOM 894 N N . THR A 1 111 ? 0.783 -9.440 4.012 1.00 97.25 111 THR A N 1
ATOM 895 C CA . THR A 1 111 ? -0.473 -9.622 3.280 1.00 97.25 111 THR A CA 1
ATOM 896 C C . THR A 1 111 ? -0.265 -9.399 1.797 1.00 97.25 111 THR A C 1
ATOM 898 O O . THR A 1 111 ? 0.166 -8.330 1.375 1.00 97.25 111 THR A O 1
ATOM 901 N N . VAL A 1 112 ? -0.602 -10.412 0.999 1.00 96.50 112 VAL A N 1
ATOM 902 C CA . VAL A 1 112 ? -0.561 -10.333 -0.465 1.00 96.50 112 VAL A CA 1
ATOM 903 C C . VAL A 1 112 ? -1.853 -9.707 -0.988 1.00 96.50 112 VAL A C 1
ATOM 905 O O . VAL A 1 112 ? -2.960 -10.137 -0.632 1.00 96.50 112 VAL A O 1
ATOM 908 N N . ILE A 1 113 ? -1.712 -8.692 -1.833 1.00 95.62 113 ILE A N 1
ATOM 909 C CA . ILE A 1 113 ? -2.791 -7.879 -2.390 1.00 95.62 113 ILE A CA 1
ATOM 910 C C . ILE A 1 113 ? -2.610 -7.832 -3.907 1.00 95.62 113 ILE A C 1
ATOM 912 O O . ILE A 1 113 ? -1.570 -7.396 -4.392 1.00 95.62 113 ILE A O 1
ATOM 916 N N . SER A 1 114 ? -3.628 -8.274 -4.647 1.00 92.56 114 SER A N 1
ATOM 917 C CA . SER A 1 114 ? -3.674 -8.100 -6.102 1.00 92.56 114 SER A CA 1
ATOM 918 C C . SER A 1 114 ? -3.802 -6.615 -6.430 1.00 92.56 114 SER A C 1
ATOM 920 O O . SER A 1 114 ? -4.585 -5.899 -5.795 1.00 92.56 114 SER A O 1
ATOM 922 N N . THR A 1 115 ? -3.007 -6.144 -7.384 1.00 90.56 115 THR A N 1
ATOM 923 C CA . THR A 1 115 ? -2.986 -4.737 -7.767 1.00 90.56 115 THR A CA 1
ATOM 924 C C . THR A 1 115 ? -4.147 -4.421 -8.707 1.00 90.56 115 THR A C 1
ATOM 926 O O . THR A 1 115 ? -4.556 -5.220 -9.550 1.00 90.56 115 THR A O 1
ATOM 929 N N . ARG A 1 116 ? -4.710 -3.226 -8.535 1.00 90.94 116 ARG A N 1
ATOM 930 C CA . ARG A 1 116 ? -5.651 -2.618 -9.478 1.00 90.94 116 ARG A CA 1
ATOM 931 C C . ARG A 1 116 ? -5.152 -1.214 -9.729 1.00 90.94 116 ARG A C 1
ATOM 933 O O . ARG A 1 116 ? -5.256 -0.373 -8.837 1.00 90.94 116 ARG A O 1
ATOM 940 N N . ASN A 1 117 ? -4.546 -0.970 -10.881 1.00 88.56 117 ASN A N 1
ATOM 941 C CA . ASN A 1 117 ? -3.941 0.329 -11.151 1.00 88.56 117 ASN A CA 1
ATOM 942 C C . ASN A 1 117 ? -5.034 1.399 -11.204 1.00 88.56 117 ASN A C 1
ATOM 944 O O . ASN A 1 117 ? -6.053 1.236 -11.876 1.00 88.56 117 ASN A O 1
ATOM 948 N N . ASN A 1 118 ? -4.844 2.473 -10.443 1.00 89.31 118 ASN A N 1
ATOM 949 C CA . ASN A 1 118 ? -5.734 3.623 -10.416 1.00 89.31 118 ASN A CA 1
ATOM 950 C C . ASN A 1 118 ? -4.922 4.896 -10.109 1.00 89.31 118 ASN A C 1
ATOM 952 O O . ASN A 1 118 ? -4.583 5.121 -8.945 1.00 89.31 118 ASN A O 1
ATOM 956 N N . PRO A 1 119 ? -4.655 5.765 -11.103 1.00 88.75 119 PRO A N 1
ATOM 957 C CA . PRO A 1 119 ? -3.917 7.018 -10.915 1.00 88.75 119 PRO A CA 1
ATOM 958 C C . PRO A 1 119 ? -4.606 8.000 -9.955 1.00 88.75 119 PRO A C 1
ATOM 960 O O . PRO A 1 119 ? -3.958 8.861 -9.360 1.00 88.75 119 PRO A O 1
ATOM 963 N N . ASN A 1 120 ? -5.918 7.856 -9.762 1.00 89.25 120 ASN A N 1
ATOM 964 C CA . ASN A 1 120 ? -6.707 8.692 -8.860 1.00 89.25 120 ASN A CA 1
ATOM 965 C C . ASN A 1 120 ? -6.862 8.076 -7.461 1.00 89.25 120 ASN A C 1
ATOM 967 O O . ASN A 1 120 ? -7.589 8.625 -6.634 1.00 89.25 120 ASN A O 1
ATOM 971 N N . SER A 1 121 ? -6.215 6.938 -7.183 1.00 92.88 121 SER A N 1
ATOM 972 C CA . SER A 1 121 ? -6.319 6.293 -5.875 1.00 92.88 121 SER A CA 1
ATOM 973 C C . SER A 1 121 ? -5.695 7.153 -4.767 1.00 92.88 121 SER A C 1
ATOM 975 O O . SER A 1 121 ? -4.615 7.726 -4.959 1.00 92.88 121 SER A O 1
ATOM 977 N N . PRO A 1 122 ? -6.311 7.204 -3.568 1.00 95.31 122 PRO A N 1
ATOM 978 C CA . PRO A 1 122 ? -5.677 7.782 -2.387 1.00 95.31 122 PRO A CA 1
ATOM 979 C C . PRO A 1 122 ? -4.505 6.924 -1.871 1.00 95.31 122 PRO A C 1
ATOM 981 O O . PRO A 1 122 ? -3.676 7.425 -1.105 1.00 95.31 122 PRO A O 1
ATOM 984 N N . TYR A 1 123 ? -4.417 5.657 -2.295 1.00 97.25 123 TYR A N 1
ATOM 985 C CA . TYR A 1 123 ? -3.294 4.771 -2.014 1.00 97.25 123 TYR A CA 1
ATOM 986 C C . TYR A 1 123 ? -2.176 4.982 -3.023 1.00 97.25 123 TYR A C 1
ATOM 988 O O . TYR A 1 123 ? -2.364 4.786 -4.225 1.00 97.25 123 TYR A O 1
ATOM 996 N N . LYS A 1 124 ? -0.992 5.321 -2.519 1.00 96.69 124 LYS A N 1
ATOM 997 C CA . LYS A 1 124 ? 0.198 5.554 -3.334 1.00 96.69 124 LYS A CA 1
ATOM 998 C C . LYS A 1 124 ? 1.304 4.595 -2.944 1.00 96.69 124 LYS A C 1
ATOM 1000 O O . LYS A 1 124 ? 1.629 4.478 -1.765 1.00 96.69 124 LYS A O 1
ATOM 1005 N N . VAL A 1 125 ? 1.921 3.960 -3.932 1.00 96.56 125 VAL A N 1
ATOM 1006 C CA . VAL A 1 125 ? 3.207 3.288 -3.735 1.00 96.56 125 VAL A CA 1
ATOM 1007 C C . VAL A 1 125 ? 4.294 4.216 -4.252 1.00 96.56 125 VAL A C 1
ATOM 1009 O O . VAL A 1 125 ? 4.264 4.626 -5.413 1.00 96.56 125 VAL A O 1
ATOM 1012 N N . LYS A 1 126 ? 5.234 4.563 -3.372 1.00 94.50 126 LYS A N 1
ATOM 1013 C CA . LYS A 1 126 ? 6.384 5.425 -3.666 1.00 94.50 126 LYS A CA 1
ATOM 1014 C C . LYS A 1 126 ? 7.652 4.845 -3.052 1.00 94.50 126 LYS A C 1
ATOM 1016 O O . LYS A 1 126 ? 7.578 3.984 -2.176 1.00 94.50 126 LYS A O 1
ATOM 1021 N N . LYS A 1 127 ? 8.810 5.315 -3.507 1.00 92.38 127 LYS A N 1
ATOM 1022 C CA . LYS A 1 127 ? 10.102 4.932 -2.932 1.00 92.38 127 LYS A CA 1
ATOM 1023 C C . LYS A 1 127 ? 10.280 5.604 -1.569 1.00 92.38 127 LYS A C 1
ATOM 1025 O O . LYS A 1 127 ? 10.160 6.825 -1.469 1.00 92.38 127 LYS A O 1
ATOM 1030 N N . SER A 1 128 ? 10.527 4.827 -0.520 1.00 89.56 128 SER A N 1
ATOM 1031 C CA . SER A 1 128 ? 10.869 5.352 0.803 1.00 89.56 128 SER A CA 1
ATOM 1032 C C . SER A 1 128 ? 12.340 5.797 0.866 1.00 89.56 128 SER A C 1
ATOM 1034 O O . SER A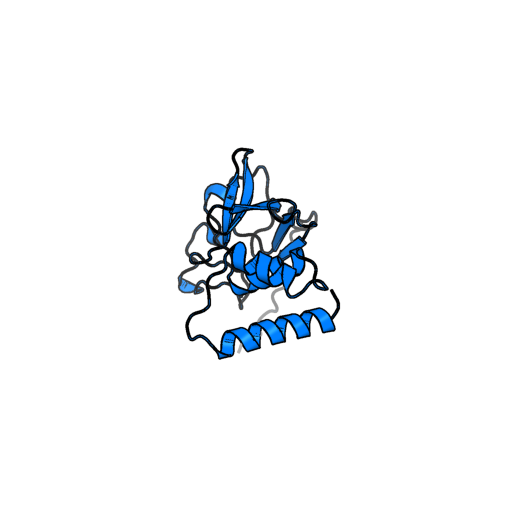 1 128 ? 13.125 5.475 -0.031 1.00 89.56 128 SER A O 1
ATOM 1036 N N . PRO A 1 129 ? 12.745 6.561 1.902 1.00 85.06 129 PRO A N 1
ATOM 1037 C CA . PRO A 1 129 ? 14.122 7.053 2.039 1.00 85.06 129 PRO A CA 1
ATOM 1038 C C . PRO A 1 129 ? 15.202 5.961 2.107 1.00 85.06 129 PRO A C 1
ATOM 1040 O O . PRO A 1 129 ? 16.351 6.215 1.763 1.00 85.06 129 PRO A O 1
ATOM 1043 N N . ASP A 1 130 ? 14.840 4.750 2.528 1.00 84.19 130 ASP A N 1
ATOM 1044 C CA . ASP A 1 130 ? 15.695 3.554 2.531 1.00 84.19 130 ASP A CA 1
ATOM 1045 C C . ASP A 1 130 ? 15.837 2.900 1.140 1.00 84.19 130 ASP A C 1
ATOM 1047 O O . ASP A 1 130 ? 16.590 1.944 0.969 1.00 84.19 130 ASP A O 1
ATOM 1051 N N . GLY A 1 131 ? 15.130 3.422 0.136 1.00 85.00 131 GLY A N 1
ATOM 1052 C CA . GLY A 1 131 ? 15.196 2.987 -1.252 1.00 85.00 131 GLY A CA 1
ATOM 1053 C C . GLY A 1 131 ? 14.236 1.857 -1.627 1.00 85.00 131 GLY A C 1
ATOM 1054 O O . GLY A 1 131 ? 14.239 1.449 -2.789 1.00 85.00 131 GLY A O 1
ATOM 1055 N N . ASN A 1 132 ? 13.406 1.380 -0.698 1.00 89.88 132 ASN A N 1
ATOM 1056 C CA . ASN A 1 132 ? 12.428 0.320 -0.950 1.00 89.88 132 ASN A CA 1
ATOM 1057 C C . ASN A 1 132 ? 11.062 0.895 -1.368 1.00 89.88 132 ASN A C 1
ATOM 1059 O O . ASN A 1 132 ? 10.779 2.067 -1.114 1.00 89.88 132 ASN A O 1
ATOM 1063 N N . PRO A 1 133 ? 10.190 0.125 -2.042 1.00 94.62 133 PRO A N 1
ATOM 1064 C CA . PRO A 1 133 ? 8.832 0.577 -2.296 1.00 94.62 133 PRO A CA 1
ATOM 1065 C C . PRO A 1 133 ? 8.010 0.502 -1.004 1.00 94.62 133 PRO A C 1
ATOM 1067 O O . PRO A 1 133 ? 8.116 -0.441 -0.220 1.00 94.62 133 PRO A O 1
ATOM 1070 N N . SER A 1 134 ? 7.166 1.505 -0.796 1.00 96.88 134 SER A N 1
ATOM 1071 C CA . SER A 1 134 ? 6.386 1.686 0.426 1.00 96.88 134 SER A CA 1
ATOM 1072 C C . SER A 1 134 ? 4.982 2.185 0.100 1.00 96.88 134 SER A C 1
ATOM 1074 O O . SER A 1 134 ? 4.801 3.017 -0.792 1.00 96.88 134 SER A O 1
ATOM 1076 N N . LEU A 1 135 ? 3.983 1.674 0.822 1.00 98.06 135 LEU A N 1
ATOM 1077 C CA . LEU A 1 135 ? 2.574 2.017 0.648 1.00 98.06 135 LEU A CA 1
ATOM 1078 C C . LEU A 1 135 ? 2.187 3.176 1.567 1.00 98.06 135 LEU A C 1
ATOM 1080 O O . LEU A 1 135 ? 2.456 3.151 2.769 1.00 98.06 135 LEU A O 1
ATOM 1084 N N . TYR A 1 136 ? 1.483 4.153 1.005 1.00 98.06 136 TYR A N 1
ATOM 1085 C CA . TYR A 1 136 ? 0.958 5.316 1.706 1.00 98.06 136 TYR A CA 1
ATOM 1086 C C . TYR A 1 136 ? -0.532 5.492 1.437 1.00 98.06 136 TYR A C 1
ATOM 1088 O O . TYR A 1 136 ? -1.009 5.192 0.344 1.00 98.06 136 TYR A O 1
ATOM 1096 N N . LEU A 1 137 ? -1.247 6.028 2.422 1.00 97.69 137 LEU A N 1
ATOM 1097 C CA . LEU A 1 137 ? -2.604 6.547 2.270 1.00 97.69 137 LEU A CA 1
ATOM 1098 C C . LEU A 1 137 ? -2.587 8.033 2.623 1.00 97.69 137 LEU A C 1
ATOM 1100 O O . LEU A 1 137 ? -2.392 8.399 3.784 1.00 97.69 137 LEU A O 1
ATOM 1104 N N . GLY A 1 138 ? -2.720 8.890 1.609 1.00 92.94 138 GLY A N 1
ATOM 1105 C CA . GLY A 1 138 ? -2.333 10.295 1.746 1.00 92.94 138 GLY A CA 1
ATOM 1106 C C . GLY A 1 138 ? -0.842 10.409 2.087 1.00 92.94 138 GLY A C 1
ATOM 1107 O O . GLY A 1 138 ? -0.001 9.882 1.361 1.00 92.94 138 GLY A O 1
ATOM 1108 N N . GLU A 1 139 ? -0.522 11.052 3.211 1.00 94.19 139 GLU A N 1
ATOM 1109 C CA . GLU A 1 139 ? 0.858 11.181 3.709 1.00 94.19 139 GLU A CA 1
ATOM 1110 C C . GLU A 1 139 ? 1.246 10.107 4.739 1.00 94.19 139 GLU A C 1
ATOM 1112 O O . GLU A 1 139 ? 2.410 10.008 5.129 1.00 94.19 139 GLU A O 1
ATOM 1117 N N . THR A 1 140 ? 0.305 9.263 5.167 1.00 97.38 140 THR A N 1
ATOM 1118 C CA . THR A 1 140 ? 0.561 8.255 6.200 1.00 97.38 140 THR A CA 1
ATOM 1119 C C . THR A 1 140 ? 1.177 7.001 5.602 1.00 97.38 140 THR A C 1
ATOM 1121 O O . THR A 1 140 ? 0.603 6.380 4.708 1.00 97.38 140 THR A O 1
ATOM 1124 N N . PHE A 1 141 ? 2.327 6.595 6.138 1.00 97.56 141 PHE A N 1
ATOM 1125 C CA . PHE A 1 141 ? 2.976 5.329 5.808 1.00 97.56 141 PHE A CA 1
ATOM 1126 C C . PHE A 1 141 ? 2.175 4.141 6.361 1.00 97.56 141 PHE A C 1
ATOM 1128 O O . PHE A 1 141 ? 2.027 3.984 7.574 1.00 97.56 141 PHE A O 1
ATOM 1135 N N . LEU A 1 142 ? 1.674 3.286 5.470 1.00 97.81 142 LEU A N 1
ATOM 1136 C CA . LEU A 1 142 ? 0.874 2.114 5.832 1.00 97.81 142 LEU A CA 1
ATOM 1137 C C . LEU A 1 142 ? 1.667 0.813 5.885 1.00 97.81 142 LEU A C 1
ATOM 1139 O O . LEU A 1 142 ? 1.230 -0.108 6.568 1.00 97.81 142 LEU A O 1
ATOM 1143 N N . GLY A 1 143 ? 2.810 0.721 5.210 1.00 97.38 143 GLY A N 1
ATOM 1144 C CA . GLY A 1 143 ? 3.654 -0.467 5.287 1.00 97.38 143 GLY A CA 1
ATOM 1145 C C . GLY A 1 143 ? 4.680 -0.572 4.169 1.00 97.38 143 GLY A C 1
ATOM 1146 O O . GLY A 1 143 ? 4.563 0.073 3.124 1.00 97.38 143 GLY A O 1
ATOM 1147 N N . ASN A 1 144 ? 5.678 -1.419 4.401 1.00 97.44 144 ASN A N 1
ATOM 1148 C CA . ASN A 1 144 ? 6.673 -1.778 3.399 1.00 97.44 144 ASN A CA 1
ATOM 1149 C C . ASN A 1 144 ? 6.014 -2.615 2.307 1.00 97.44 144 ASN A C 1
ATOM 1151 O O . ASN A 1 144 ? 5.137 -3.433 2.602 1.00 97.44 144 ASN A O 1
ATOM 1155 N N . VAL A 1 145 ? 6.461 -2.433 1.068 1.00 96.94 145 VAL A N 1
ATOM 1156 C CA . VAL A 1 145 ? 5.991 -3.194 -0.086 1.00 96.94 145 VAL A CA 1
ATOM 1157 C C . VAL A 1 145 ? 7.107 -4.106 -0.581 1.00 96.94 145 VAL A C 1
ATOM 1159 O O . VAL A 1 145 ? 8.252 -3.695 -0.734 1.00 96.94 145 VAL A O 1
ATOM 1162 N N . GLU A 1 146 ? 6.764 -5.352 -0.882 1.00 94.69 146 GLU A N 1
ATOM 1163 C CA . GLU A 1 146 ? 7.622 -6.266 -1.632 1.00 94.69 146 GLU A CA 1
ATOM 1164 C C . GLU A 1 146 ? 6.956 -6.605 -2.965 1.00 94.69 146 GLU A C 1
ATOM 1166 O O . GLU A 1 146 ? 5.761 -6.922 -3.019 1.00 94.69 146 GLU A O 1
ATOM 1171 N N . PHE A 1 147 ? 7.746 -6.582 -4.040 1.00 91.94 147 PHE A N 1
ATOM 1172 C CA . PHE A 1 147 ? 7.324 -7.098 -5.338 1.00 91.94 147 PHE A CA 1
ATOM 1173 C C . PHE A 1 147 ? 7.650 -8.592 -5.447 1.00 91.94 147 PHE A C 1
ATOM 1175 O O . PHE A 1 147 ? 8.697 -9.029 -4.957 1.00 91.94 147 PHE A O 1
ATOM 1182 N N . PRO A 1 148 ? 6.783 -9.393 -6.089 1.00 85.19 148 PRO A N 1
ATOM 1183 C CA . PRO A 1 148 ? 6.991 -10.825 -6.211 1.00 85.19 148 PRO A CA 1
ATOM 1184 C C . PRO A 1 148 ? 8.272 -11.106 -7.013 1.00 85.19 148 PRO A C 1
ATOM 1186 O O . PRO A 1 148 ? 8.454 -10.552 -8.107 1.00 85.19 148 PRO A O 1
ATOM 1189 N N . PRO A 1 149 ? 9.169 -11.974 -6.509 1.00 82.19 149 PRO A N 1
ATOM 1190 C CA . PRO A 1 149 ? 10.365 -12.347 -7.249 1.00 82.19 149 PRO A CA 1
ATOM 1191 C C . PRO A 1 149 ? 9.972 -13.071 -8.539 1.00 82.19 149 PRO A C 1
ATOM 1193 O O . PRO A 1 149 ? 8.936 -13.736 -8.607 1.00 82.19 149 PRO A O 1
ATOM 1196 N N . LEU A 1 150 ? 10.817 -12.990 -9.571 1.00 76.06 150 LEU A N 1
ATOM 1197 C CA . LEU A 1 150 ? 10.597 -13.794 -10.773 1.00 76.06 150 LEU A CA 1
ATOM 1198 C C . LEU A 1 150 ? 10.661 -15.291 -10.419 1.00 76.06 150 LEU A C 1
ATOM 1200 O O . LEU A 1 150 ? 11.680 -15.735 -9.878 1.00 76.06 150 LEU A O 1
ATOM 1204 N N . PRO A 1 151 ? 9.630 -16.087 -10.759 1.00 72.06 151 PRO A N 1
ATOM 1205 C CA . PRO A 1 151 ? 9.669 -17.526 -10.547 1.00 72.06 151 PRO A CA 1
ATOM 1206 C C . PRO A 1 151 ? 10.848 -18.161 -11.294 1.00 72.06 151 PRO A C 1
ATOM 1208 O O . PRO A 1 151 ? 11.151 -17.794 -12.432 1.00 72.06 151 PRO A O 1
ATOM 1211 N N . SER A 1 152 ? 11.491 -19.160 -10.688 1.00 66.94 152 SER A N 1
ATOM 1212 C CA . SER A 1 152 ? 12.650 -19.859 -11.269 1.00 66.94 152 SER A CA 1
ATOM 1213 C C . SER A 1 152 ? 12.355 -20.492 -12.637 1.00 66.94 152 SER A C 1
ATOM 1215 O O . SER A 1 152 ? 13.234 -20.557 -13.498 1.00 66.94 152 SER A O 1
ATOM 1217 N N . TRP A 1 153 ? 11.107 -20.905 -12.873 1.00 63.78 153 TRP A N 1
ATOM 1218 C CA . TRP A 1 153 ? 10.656 -21.524 -14.118 1.00 63.78 153 TRP A CA 1
ATOM 1219 C C . TRP A 1 153 ? 10.357 -20.530 -15.252 1.00 63.78 153 TRP A C 1
ATOM 1221 O O . TRP A 1 153 ? 10.303 -20.959 -16.401 1.00 63.78 153 TRP A O 1
ATOM 1231 N N . TYR A 1 154 ? 10.275 -19.219 -14.986 1.00 61.84 154 TYR A N 1
ATOM 1232 C CA . TYR A 1 154 ? 9.971 -18.179 -15.990 1.00 61.84 154 TYR A CA 1
ATOM 1233 C C . TYR A 1 154 ? 11.017 -18.083 -17.124 1.00 61.84 154 TYR A C 1
ATOM 1235 O O . TYR A 1 154 ? 10.784 -17.463 -18.155 1.00 61.84 154 TYR A O 1
ATOM 1243 N N . ARG A 1 155 ? 12.189 -18.715 -16.966 1.00 55.72 155 ARG A N 1
ATOM 1244 C CA . ARG A 1 155 ? 13.249 -18.768 -17.992 1.00 55.72 155 ARG A CA 1
ATOM 1245 C C . ARG A 1 155 ? 13.124 -19.933 -18.979 1.00 55.72 155 ARG A C 1
ATOM 1247 O O . ARG A 1 155 ? 13.964 -20.043 -19.872 1.00 55.72 155 ARG A O 1
ATOM 1254 N N . HIS A 1 156 ? 12.129 -20.808 -18.842 1.00 53.34 156 HIS A N 1
ATOM 1255 C CA . HIS A 1 156 ? 11.973 -21.933 -19.760 1.00 53.34 156 HIS A CA 1
ATOM 1256 C C . HIS A 1 156 ? 11.206 -21.492 -21.005 1.00 53.34 156 HIS A C 1
ATOM 1258 O O . HIS A 1 156 ? 9.993 -21.313 -20.970 1.00 53.34 156 HIS A O 1
ATOM 1264 N N . LYS A 1 157 ? 11.920 -21.349 -22.129 1.00 47.09 157 LYS A N 1
ATOM 1265 C CA . LYS A 1 157 ? 11.280 -21.338 -23.448 1.00 47.09 157 LYS A CA 1
ATOM 1266 C C . LYS A 1 157 ? 10.608 -22.695 -23.639 1.00 47.09 157 LYS A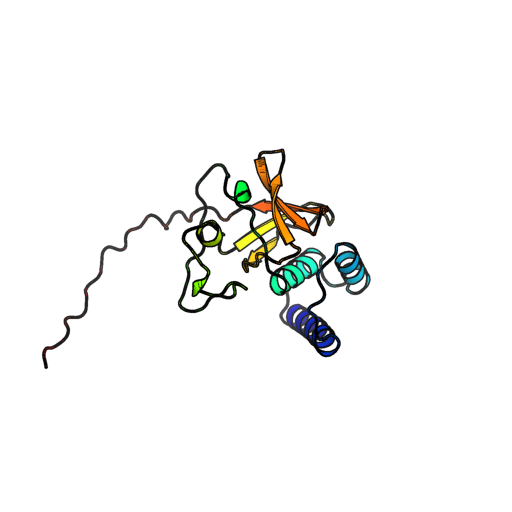 C 1
ATOM 1268 O O . LYS A 1 157 ? 11.296 -23.718 -23.658 1.00 47.09 157 LYS A O 1
ATOM 1273 N N . THR A 1 158 ? 9.290 -22.717 -23.776 1.00 43.41 158 THR A N 1
ATOM 1274 C CA . THR A 1 158 ? 8.572 -23.905 -24.232 1.00 43.41 158 THR A CA 1
ATOM 1275 C C . THR A 1 158 ? 9.084 -24.261 -25.630 1.00 43.41 158 THR A C 1
ATOM 1277 O O . THR A 1 158 ? 8.898 -23.529 -26.597 1.00 43.41 158 THR A O 1
ATOM 1280 N N . LYS A 1 159 ? 9.796 -25.385 -25.755 1.00 51.09 159 LYS A N 1
ATOM 1281 C CA . LYS A 1 159 ? 10.069 -26.010 -27.054 1.00 51.09 159 LYS A CA 1
ATOM 1282 C C . LYS A 1 159 ? 8.809 -26.751 -27.492 1.00 51.09 159 LYS A C 1
ATOM 1284 O O . LYS A 1 159 ? 8.742 -27.948 -27.247 1.00 51.09 159 LYS A O 1
ATOM 1289 N N . THR A 1 160 ? 7.822 -26.066 -28.067 1.00 45.50 160 THR A N 1
ATOM 1290 C CA . THR A 1 160 ? 6.884 -26.606 -29.080 1.00 45.50 160 THR A CA 1
ATOM 1291 C C . THR A 1 160 ? 5.788 -25.585 -29.385 1.00 45.50 160 THR A C 1
ATOM 1293 O O . THR A 1 160 ? 4.916 -25.347 -28.560 1.00 45.50 160 THR A O 1
ATOM 1296 N N . GLU A 1 161 ? 5.788 -25.052 -30.604 1.00 38.28 161 GLU A N 1
ATOM 1297 C CA . GLU A 1 161 ? 4.570 -24.583 -31.269 1.00 38.28 161 GLU A CA 1
ATOM 1298 C C . GLU A 1 161 ? 4.452 -25.382 -32.569 1.00 38.28 161 GLU A C 1
ATOM 1300 O O . GLU A 1 161 ? 5.003 -25.013 -33.603 1.00 38.28 161 GLU A O 1
ATOM 1305 N N . ASN A 1 162 ? 3.779 -26.534 -32.502 1.00 41.03 162 ASN A N 1
ATOM 1306 C CA . ASN A 1 162 ? 3.177 -27.117 -33.695 1.00 41.03 162 ASN A CA 1
ATOM 1307 C C . ASN A 1 162 ? 1.926 -26.284 -33.976 1.00 41.03 162 ASN A C 1
ATOM 1309 O O . ASN A 1 162 ? 0.887 -26.490 -33.350 1.00 41.03 162 ASN A O 1
ATOM 1313 N N . PHE A 1 163 ? 2.043 -25.307 -34.873 1.00 40.12 163 PHE A N 1
ATOM 1314 C CA . PHE A 1 163 ? 0.879 -24.644 -35.448 1.00 40.12 163 PHE A CA 1
ATOM 1315 C C . PHE A 1 163 ? 0.025 -25.709 -36.154 1.00 40.12 163 PHE A C 1
ATOM 1317 O O . PHE A 1 163 ? 0.571 -26.451 -36.973 1.00 40.12 163 PHE A O 1
ATOM 1324 N N . PRO A 1 164 ? -1.283 -25.829 -35.870 1.00 41.75 164 PRO A N 1
ATOM 1325 C CA . PRO A 1 164 ? -2.138 -26.682 -36.676 1.00 41.75 164 PRO A CA 1
ATOM 1326 C C . PRO A 1 164 ? -2.211 -26.077 -38.082 1.00 41.75 164 PRO A C 1
ATOM 1328 O O . PRO A 1 164 ? -2.644 -24.933 -38.251 1.00 41.75 164 PRO A O 1
ATOM 1331 N N . GLU A 1 165 ? -1.743 -26.830 -39.081 1.00 42.72 165 GLU A N 1
ATOM 1332 C CA . GLU A 1 165 ? -1.930 -26.511 -40.496 1.00 42.72 165 GLU A CA 1
ATOM 1333 C C . GLU A 1 165 ? -3.412 -26.209 -40.745 1.00 42.72 165 GLU A C 1
ATOM 1335 O O . GLU A 1 165 ? -4.286 -27.044 -40.505 1.00 42.72 165 GLU A O 1
ATOM 1340 N N . ARG A 1 166 ? -3.711 -24.994 -41.219 1.00 41.53 166 ARG A N 1
ATOM 1341 C CA . ARG A 1 166 ? -5.027 -24.698 -41.787 1.00 41.53 166 ARG A CA 1
ATOM 1342 C C . ARG A 1 166 ? -5.192 -25.559 -43.033 1.00 41.53 166 ARG A C 1
ATOM 1344 O O . ARG A 1 166 ? -4.419 -25.415 -43.977 1.00 41.53 166 ARG A O 1
ATOM 1351 N N . SER A 1 167 ? -6.212 -26.409 -43.052 1.00 42.25 167 SER A N 1
ATOM 1352 C CA . SER A 1 167 ? -6.655 -27.057 -44.284 1.00 42.25 167 SER A CA 1
ATOM 1353 C C . SER A 1 167 ? -7.114 -25.981 -45.288 1.00 42.25 167 SER A C 1
ATOM 1355 O O . SER A 1 167 ? -7.824 -25.055 -44.880 1.00 42.25 167 SER A O 1
ATOM 1357 N N . PRO A 1 168 ? -6.678 -26.044 -46.559 1.00 50.53 168 PRO A N 1
ATOM 1358 C CA . PRO A 1 168 ? -7.067 -25.078 -47.587 1.00 50.53 168 PRO A CA 1
ATOM 1359 C C . PRO A 1 168 ? -8.547 -25.256 -48.000 1.00 50.53 168 PRO A C 1
ATOM 1361 O O . PRO A 1 168 ? -9.132 -26.290 -47.668 1.00 50.53 168 PRO A O 1
ATOM 1364 N N . PRO A 1 169 ? -9.148 -24.235 -48.652 1.00 57.28 169 PRO A N 1
ATOM 1365 C CA . PRO A 1 169 ? -10.598 -24.092 -48.841 1.00 57.28 169 PRO A CA 1
ATOM 1366 C C . PRO A 1 169 ? -11.246 -25.143 -49.746 1.00 57.28 169 PRO A C 1
ATOM 1368 O O . PRO A 1 169 ? -10.565 -25.644 -50.670 1.00 57.28 169 PRO A O 1
#

Sequence (169 aa):
MTLETFYKLLQIFIKMEVTDSIRQNSTVSLLEEMERKYKSIPMEAIVKQDILRQGIHFLKEAFDVTGKYKTKDYFIFSFDHIPLSEIGEGADVKAPEEIKVSGGHFSLLPTVISTRNNPNSPYKVKKSPDGNPSLYLGETFLGNVEFPPLPSWYRHKTKTENFPERSPP

Secondary structure (DSSP, 8-state):
--HHHHHHHHHHHHHHHTT-SS-PPP-HHHHHHHHHH-TTS-HHHHHHHHHHHH-BEE-GGGG--SS-BPPP---S----SS-GGG--SSGGGG--SEEEEEETTTTEEEEEEE--B-TT-SEEEEE-TTSSEEEEETTEEEEEEEPPBPPGGGG-------PPPPPP-